Protein AF-A0A7W1B9N6-F1 (afdb_monomer_lite)

Sequence (168 aa):
MKFTLSATKQEANDTFSFIFAPEQPLQWKAGQLLRYVLNHPNPDDRGVERFFSIASAPHEKHVMLTTRFAPKSSSFKKALKNLRPGDAIEAHDLEGDFVVDDSETTFVFIAGGIGITPFRAIFARPGLQQETAKRAASLRKWWQRFSVSKRTGCIKRAAPRVQNRLCR

Radius of gyration: 23.9 Å; chains: 1; bounding box: 61×55×71 Å

Foldseek 3Di:
DKWFFADKDDPDPFKIKTKTQDPDQDDAAQLWKKKWFDDDPPFDPVPRIDIFHQLAASVVNIGIGMDGDDPPRGPNVVRVVPDDGGDMIDIGDTGDDRHDDPDPDDDDDDDDDSRCRSVNRVCPDPPNVVVVVVVVVVVVVVVVVQPPPPPDPDDDDDDDDPDDDDDD

pLDDT: mean 82.1, std 20.53, range [33.03, 98.19]

Secondary structure (DSSP, 8-state):
-EEEEEEEEEEETTEEEEEEEESS-----TT-EEEEE---SS--TT-SEEEEE--S-GGG-SEEEEEE--SS--HHHHHHHT--TT-EEEEEEEE-S----S-SPPP-----GGGGHHHHHHHTSTTHHHHHHHHHHHHHHHHHHT---TTS----------------

Structure (mmCIF, N/CA/C/O backbone):
data_AF-A0A7W1B9N6-F1
#
_entry.id   AF-A0A7W1B9N6-F1
#
loop_
_atom_site.group_PDB
_atom_site.id
_atom_site.type_symbol
_atom_site.label_atom_id
_atom_site.label_alt_id
_atom_site.label_comp_id
_atom_site.label_asym_id
_atom_site.label_entity_id
_atom_site.label_seq_id
_atom_site.pdbx_PDB_ins_code
_atom_site.Cartn_x
_atom_site.Cartn_y
_atom_site.Cartn_z
_atom_site.occupancy
_atom_site.B_iso_or_equiv
_atom_site.auth_seq_id
_atom_site.auth_comp_id
_atom_site.auth_asym_id
_atom_site.auth_atom_id
_atom_site.pdbx_PDB_model_num
ATOM 1 N N . MET A 1 1 ? 5.732 -13.373 2.920 1.00 91.62 1 MET A N 1
ATOM 2 C CA . MET A 1 1 ? 4.471 -14.094 2.598 1.00 91.62 1 MET A CA 1
ATOM 3 C C . MET A 1 1 ? 3.933 -13.597 1.263 1.00 91.62 1 MET A C 1
ATOM 5 O O . MET A 1 1 ? 4.238 -12.472 0.888 1.00 91.62 1 MET A O 1
ATOM 9 N N . LYS A 1 2 ? 3.176 -14.421 0.535 1.00 95.69 2 LYS A N 1
ATOM 10 C CA . LYS A 1 2 ? 2.747 -14.115 -0.834 1.00 95.69 2 LYS A CA 1
ATOM 11 C C . LYS A 1 2 ? 1.341 -13.508 -0.879 1.00 95.69 2 LYS A C 1
ATOM 13 O O . LYS A 1 2 ? 0.445 -13.906 -0.132 1.00 95.69 2 LYS A O 1
ATOM 18 N N . PHE A 1 3 ? 1.180 -12.532 -1.761 1.00 96.88 3 PHE A N 1
ATOM 19 C CA . PHE A 1 3 ? -0.028 -11.749 -1.981 1.00 96.88 3 PHE A CA 1
ATOM 20 C C . PHE A 1 3 ? -0.356 -11.743 -3.465 1.00 96.88 3 PHE A C 1
ATOM 22 O O . PHE A 1 3 ? 0.488 -11.370 -4.273 1.00 96.88 3 PHE A O 1
ATOM 29 N N . THR A 1 4 ? -1.580 -12.110 -3.823 1.00 97.94 4 THR A N 1
ATOM 30 C CA . THR A 1 4 ? -2.038 -12.102 -5.217 1.00 97.94 4 THR A CA 1
ATOM 31 C C . THR A 1 4 ? -2.871 -10.856 -5.474 1.00 97.94 4 THR A C 1
ATOM 33 O O . THR A 1 4 ? -3.769 -10.544 -4.692 1.00 97.94 4 THR A O 1
ATOM 36 N N . LEU A 1 5 ? -2.584 -10.124 -6.549 1.00 98.19 5 LEU A N 1
ATOM 37 C CA . LEU A 1 5 ? -3.379 -8.972 -6.955 1.00 98.19 5 LEU A CA 1
ATOM 38 C C . LEU A 1 5 ? -4.755 -9.456 -7.421 1.00 98.19 5 LEU A C 1
ATOM 40 O O . LEU A 1 5 ? -4.864 -10.183 -8.402 1.00 98.19 5 LEU A O 1
ATOM 44 N N . SER A 1 6 ? -5.811 -9.032 -6.739 1.00 97.31 6 SER A N 1
ATOM 45 C CA . SER A 1 6 ? -7.192 -9.346 -7.114 1.00 97.31 6 SER A CA 1
ATOM 46 C C . SER A 1 6 ? -7.766 -8.295 -8.056 1.00 97.31 6 SER A C 1
ATOM 48 O O . SER A 1 6 ? -8.453 -8.626 -9.018 1.00 97.31 6 SER A O 1
ATOM 50 N N . ALA A 1 7 ? -7.506 -7.016 -7.779 1.00 97.44 7 ALA A N 1
ATOM 51 C CA . ALA A 1 7 ? -8.034 -5.909 -8.566 1.00 97.44 7 ALA A CA 1
ATOM 52 C C . ALA A 1 7 ? -7.200 -4.636 -8.387 1.00 97.44 7 ALA A C 1
ATOM 54 O O . ALA A 1 7 ? -6.614 -4.403 -7.330 1.00 97.44 7 ALA A O 1
ATOM 55 N N . THR A 1 8 ? -7.233 -3.774 -9.401 1.00 97.56 8 THR A N 1
ATOM 56 C CA . THR A 1 8 ? -6.712 -2.406 -9.330 1.00 97.56 8 THR A CA 1
ATOM 57 C C . THR A 1 8 ? -7.871 -1.437 -9.512 1.00 97.56 8 THR A C 1
ATOM 59 O O . THR A 1 8 ? -8.642 -1.556 -10.462 1.00 97.56 8 THR A O 1
ATOM 62 N N . LYS A 1 9 ? -7.994 -0.468 -8.607 1.00 96.94 9 LYS A N 1
ATOM 63 C CA . LYS A 1 9 ? -9.026 0.568 -8.622 1.00 96.94 9 LYS A CA 1
ATOM 64 C C . LYS A 1 9 ? -8.383 1.941 -8.779 1.00 96.94 9 LYS A C 1
ATOM 66 O O . LYS A 1 9 ? -7.422 2.264 -8.085 1.00 96.94 9 LYS A O 1
ATOM 71 N N . GLN A 1 10 ? -8.919 2.763 -9.673 1.00 96.50 10 GLN A N 1
ATOM 72 C CA . GLN A 1 10 ? -8.533 4.167 -9.773 1.00 96.50 10 GLN A CA 1
ATOM 73 C C . GLN A 1 10 ? -9.348 4.985 -8.766 1.00 96.50 10 GLN A C 1
ATOM 75 O O . GLN A 1 10 ? -10.575 4.972 -8.809 1.00 96.50 10 GLN A O 1
ATOM 80 N N . GLU A 1 11 ? -8.670 5.680 -7.853 1.00 95.19 11 GLU A N 1
ATOM 81 C CA . GLU A 1 11 ? -9.315 6.540 -6.847 1.00 95.19 11 GLU A CA 1
ATOM 82 C C . GLU A 1 11 ? -9.327 8.012 -7.289 1.00 95.19 11 GLU A C 1
ATOM 84 O O . GLU A 1 11 ? -10.239 8.761 -6.953 1.00 95.19 11 GLU A O 1
ATOM 89 N N . ALA A 1 12 ? -8.312 8.435 -8.050 1.00 94.00 12 ALA A N 1
ATOM 90 C CA . ALA A 1 12 ? -8.215 9.758 -8.671 1.00 94.00 12 ALA A CA 1
ATOM 91 C C . ALA A 1 12 ? -7.283 9.704 -9.898 1.00 94.00 12 ALA A C 1
ATOM 93 O O . ALA A 1 12 ? -6.692 8.660 -10.170 1.00 94.00 12 ALA A O 1
ATOM 94 N N . ASN A 1 13 ? -7.098 10.828 -10.607 1.00 91.31 13 ASN A N 1
ATOM 95 C CA . ASN A 1 13 ? -6.289 10.913 -11.838 1.00 91.31 13 ASN A CA 1
ATOM 96 C C . ASN A 1 13 ? -4.947 10.161 -11.745 1.00 91.31 13 ASN A C 1
ATOM 98 O O . ASN A 1 13 ? -4.682 9.280 -12.557 1.00 91.31 13 ASN A O 1
ATOM 102 N N . ASP A 1 14 ? -4.160 10.443 -10.702 1.00 93.62 14 ASP A N 1
ATOM 103 C CA . ASP A 1 14 ? -2.832 9.851 -10.491 1.00 93.62 14 ASP A CA 1
ATOM 104 C C . ASP A 1 14 ? -2.777 8.877 -9.305 1.00 93.62 14 ASP A C 1
ATOM 106 O O . ASP A 1 14 ? -1.688 8.517 -8.856 1.00 93.62 14 ASP A O 1
ATOM 110 N N . THR A 1 15 ? -3.919 8.478 -8.742 1.00 96.19 15 THR A N 1
ATOM 111 C CA . THR A 1 15 ? -3.970 7.689 -7.501 1.00 96.19 15 THR A CA 1
ATOM 112 C C . THR A 1 15 ? -4.709 6.386 -7.732 1.00 96.19 15 THR A C 1
ATOM 114 O O . THR A 1 15 ? -5.871 6.385 -8.136 1.00 96.19 15 THR A O 1
ATOM 117 N N . PHE A 1 16 ? -4.043 5.278 -7.417 1.00 97.38 16 PHE A N 1
ATOM 118 C CA . PHE A 1 16 ? -4.572 3.934 -7.616 1.00 97.38 16 PHE A CA 1
ATOM 119 C C . PHE A 1 16 ? -4.450 3.121 -6.333 1.00 97.38 16 PHE A C 1
ATOM 121 O O . PHE A 1 16 ? -3.486 3.271 -5.576 1.00 97.38 16 PHE A O 1
ATOM 128 N N . SER A 1 17 ? -5.426 2.248 -6.132 1.00 97.81 17 SER A N 1
ATOM 129 C CA . SER A 1 17 ? -5.478 1.243 -5.083 1.00 97.81 17 SER A CA 1
ATOM 130 C C . SER A 1 17 ? -5.311 -0.141 -5.694 1.00 97.81 17 SER A C 1
ATOM 132 O O . SER A 1 17 ? -6.038 -0.515 -6.609 1.00 97.81 17 SER A O 1
ATOM 134 N N . PHE A 1 18 ? -4.363 -0.901 -5.169 1.00 98.12 18 PHE A N 1
ATOM 135 C CA . PHE 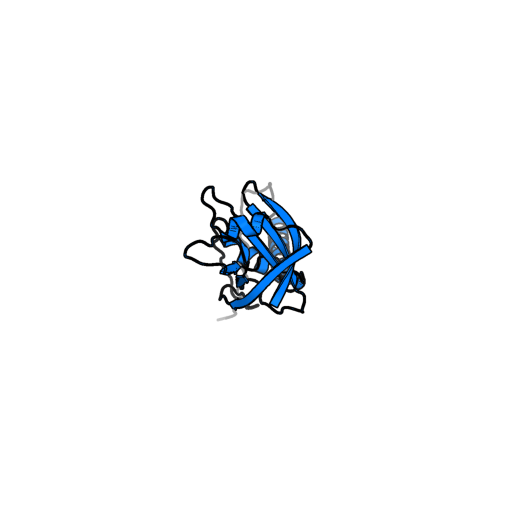A 1 18 ? -4.083 -2.283 -5.530 1.00 98.12 18 PHE A CA 1
ATOM 136 C C . PHE A 1 18 ? -4.604 -3.169 -4.403 1.00 98.12 18 PHE A C 1
ATOM 138 O O . PHE A 1 18 ? -4.204 -3.007 -3.247 1.00 98.12 18 PHE A O 1
ATOM 145 N N . ILE A 1 19 ? -5.543 -4.052 -4.727 1.00 98.06 19 ILE A N 1
ATOM 146 C CA . ILE A 1 19 ? -6.220 -4.928 -3.773 1.00 98.06 19 ILE A CA 1
ATOM 147 C C . ILE A 1 19 ? -5.572 -6.299 -3.858 1.00 98.06 19 ILE A C 1
ATOM 149 O O . ILE A 1 19 ? -5.713 -6.989 -4.865 1.00 98.06 19 ILE A O 1
ATOM 153 N N . PHE A 1 20 ? -4.895 -6.694 -2.791 1.00 97.94 20 PHE A N 1
ATOM 154 C CA . PHE A 1 20 ? -4.204 -7.964 -2.686 1.00 97.94 20 PHE A CA 1
ATOM 155 C C . PHE A 1 20 ? -4.941 -8.936 -1.766 1.00 97.94 20 PHE A C 1
ATOM 157 O O . PHE A 1 20 ? -5.317 -8.592 -0.641 1.00 97.94 20 PHE A O 1
ATOM 164 N N . ALA A 1 21 ? -5.089 -10.174 -2.224 1.00 96.81 21 ALA A N 1
ATOM 165 C CA . ALA A 1 21 ? -5.490 -11.303 -1.402 1.00 96.81 21 ALA A CA 1
ATOM 166 C C . ALA A 1 21 ? -4.232 -11.985 -0.831 1.00 96.81 21 ALA A C 1
ATOM 168 O O . ALA A 1 21 ? -3.401 -12.462 -1.612 1.00 96.81 21 ALA A O 1
ATOM 169 N N . PRO A 1 22 ? -4.050 -12.029 0.501 1.00 95.12 22 PRO A N 1
ATOM 170 C CA . PRO A 1 22 ? -2.965 -12.801 1.088 1.00 95.12 22 PRO A CA 1
ATOM 171 C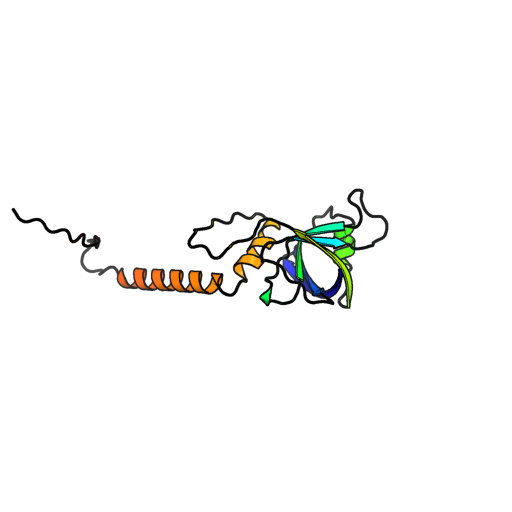 C . PRO A 1 22 ? -3.239 -14.303 0.920 1.00 95.12 22 PRO A C 1
ATOM 173 O O . PRO A 1 22 ? -4.371 -14.749 1.098 1.00 95.12 22 PRO A O 1
ATOM 176 N N . GLU A 1 23 ? -2.213 -15.099 0.611 1.00 93.50 23 GLU A N 1
ATOM 177 C CA . GLU A 1 23 ? -2.365 -16.565 0.510 1.00 93.50 23 GLU A CA 1
ATOM 178 C C . GLU A 1 23 ? -2.641 -17.230 1.869 1.00 93.50 23 GLU A C 1
ATOM 180 O O . GLU A 1 23 ? -3.204 -18.321 1.934 1.00 93.50 23 GLU A O 1
ATOM 185 N N . GLN A 1 24 ? -2.257 -16.568 2.962 1.00 91.31 24 GLN A N 1
ATOM 186 C CA . GLN A 1 24 ? -2.477 -17.016 4.335 1.00 91.31 24 GLN A CA 1
ATOM 187 C C . GLN A 1 24 ? -3.154 -15.908 5.149 1.00 91.31 24 GLN A C 1
ATOM 189 O O . GLN A 1 24 ? -2.936 -14.731 4.859 1.00 91.31 24 GLN A O 1
ATOM 194 N N . PRO A 1 25 ? -3.946 -16.232 6.186 1.00 89.25 25 PRO A N 1
ATOM 195 C CA . PRO A 1 25 ? -4.559 -15.217 7.035 1.00 89.25 25 PRO A CA 1
ATOM 196 C C . PRO A 1 25 ? -3.518 -14.257 7.634 1.00 89.25 25 PRO A C 1
ATOM 198 O O . PRO A 1 25 ? -2.651 -14.671 8.400 1.00 89.25 25 PRO A O 1
ATOM 201 N N . LEU A 1 26 ? -3.628 -12.967 7.306 1.00 92.38 26 LEU A N 1
ATOM 202 C CA . LEU A 1 26 ? -2.829 -11.898 7.905 1.00 92.38 26 LEU A CA 1
ATOM 203 C C . LEU A 1 26 ? -3.623 -11.243 9.035 1.00 92.38 26 LEU A C 1
ATOM 205 O O . LEU A 1 26 ? -4.769 -10.845 8.832 1.00 92.38 26 LEU A O 1
ATOM 209 N N . GLN A 1 27 ? -3.001 -11.079 10.199 1.00 92.75 27 GLN A N 1
ATOM 210 C CA . GLN A 1 27 ? -3.541 -10.281 11.300 1.00 92.75 27 GLN A CA 1
ATOM 211 C C . GLN A 1 27 ? -2.755 -8.977 11.391 1.00 92.75 27 GLN A C 1
ATOM 213 O O . GLN A 1 27 ? -1.549 -9.006 11.607 1.00 92.75 27 GLN A O 1
ATOM 218 N N . TRP A 1 28 ? -3.428 -7.840 11.232 1.00 94.38 28 TRP A N 1
ATOM 219 C CA . TRP A 1 28 ? -2.831 -6.513 11.383 1.00 94.38 28 TRP A CA 1
ATOM 220 C C . TRP A 1 28 ? -3.766 -5.604 12.172 1.00 94.38 28 TRP A C 1
ATOM 222 O O . TRP A 1 28 ? -4.950 -5.898 12.345 1.00 94.38 28 TRP A O 1
ATOM 232 N N . LYS A 1 29 ? -3.246 -4.476 12.643 1.00 93.62 29 LYS A N 1
ATOM 233 C CA . LYS A 1 29 ? -4.042 -3.383 13.194 1.00 93.62 29 LYS A CA 1
ATOM 234 C C . LYS A 1 29 ? -4.213 -2.291 12.140 1.00 93.62 29 LYS A C 1
ATOM 236 O O . LYS A 1 29 ? -3.304 -1.980 11.373 1.00 93.62 29 LYS A O 1
ATOM 241 N N . ALA A 1 30 ? -5.398 -1.690 12.100 1.00 94.06 30 ALA A N 1
ATOM 242 C CA . ALA A 1 30 ? -5.690 -0.606 11.170 1.00 94.06 30 ALA A CA 1
ATOM 243 C C . ALA A 1 30 ? -4.736 0.584 11.381 1.00 94.06 30 ALA A C 1
ATOM 245 O O . ALA A 1 30 ? -4.653 1.100 12.494 1.00 94.06 30 ALA A O 1
ATOM 246 N N . GLY A 1 31 ? -4.069 1.010 10.305 1.00 93.38 31 GLY A N 1
ATOM 247 C CA . GLY A 1 31 ? -3.084 2.096 10.311 1.00 93.38 31 GLY A CA 1
ATOM 248 C C . GLY A 1 31 ? -1.619 1.642 10.300 1.00 93.38 31 GLY A C 1
ATOM 249 O O . GLY A 1 31 ? -0.734 2.469 10.088 1.00 93.38 31 GLY A O 1
ATOM 250 N N . GLN A 1 32 ? -1.360 0.337 10.430 1.00 96.00 32 GLN A N 1
ATOM 251 C CA . GLN A 1 32 ? -0.029 -0.241 10.233 1.00 96.00 32 GLN A CA 1
ATOM 252 C C . GLN A 1 32 ? 0.443 -0.177 8.772 1.00 96.00 32 GLN A C 1
ATOM 254 O O . GLN A 1 32 ? -0.328 0.041 7.830 1.00 96.00 32 GLN A O 1
ATOM 259 N N . LEU A 1 33 ? 1.742 -0.387 8.599 1.00 96.12 33 LEU A N 1
ATOM 260 C CA . LEU A 1 33 ? 2.449 -0.458 7.331 1.00 96.12 33 LEU A CA 1
ATOM 261 C C . LEU A 1 33 ? 3.086 -1.839 7.155 1.00 96.12 33 LEU A C 1
ATOM 263 O O . LEU A 1 33 ? 3.306 -2.571 8.113 1.00 96.12 33 LEU A O 1
ATOM 267 N N . LEU A 1 34 ? 3.298 -2.208 5.898 1.00 96.38 34 LEU A N 1
ATOM 268 C CA . LEU A 1 34 ? 3.798 -3.513 5.483 1.00 96.38 34 LEU A CA 1
ATOM 269 C C . LEU A 1 34 ? 4.946 -3.303 4.494 1.00 96.38 34 LEU A C 1
ATOM 271 O O . LEU A 1 34 ? 4.873 -2.404 3.643 1.00 96.38 34 LEU A O 1
ATOM 275 N N . ARG A 1 35 ? 6.004 -4.111 4.598 1.00 96.94 35 ARG A N 1
ATOM 276 C CA . ARG A 1 35 ? 7.113 -4.132 3.639 1.00 96.94 35 ARG A CA 1
ATOM 277 C C . ARG A 1 35 ? 6.720 -4.985 2.442 1.00 96.94 35 ARG A C 1
ATOM 279 O O . ARG A 1 35 ? 6.561 -6.189 2.577 1.00 96.94 35 ARG A O 1
ATOM 286 N N . TYR A 1 36 ? 6.566 -4.372 1.273 1.00 97.31 36 TYR A N 1
ATOM 287 C CA . TYR A 1 36 ? 6.257 -5.061 0.019 1.00 97.31 36 TYR A CA 1
ATOM 288 C C . TYR A 1 36 ? 7.525 -5.272 -0.797 1.00 97.31 36 TYR A C 1
ATOM 290 O O . TYR A 1 36 ? 8.326 -4.347 -0.938 1.00 97.31 36 TYR A O 1
ATOM 298 N N . VAL A 1 37 ? 7.660 -6.446 -1.398 1.00 97.44 37 VAL A N 1
ATOM 299 C CA . VAL A 1 37 ? 8.777 -6.852 -2.248 1.00 97.44 37 VAL A CA 1
ATOM 300 C C . VAL A 1 37 ? 8.246 -7.215 -3.627 1.00 97.44 37 VAL A C 1
ATOM 302 O O . VAL A 1 37 ? 7.383 -8.081 -3.785 1.00 97.44 37 VAL A O 1
ATOM 305 N N . LEU A 1 38 ? 8.765 -6.520 -4.637 1.00 97.12 38 LEU A N 1
ATOM 306 C CA . LEU A 1 38 ? 8.402 -6.718 -6.034 1.00 97.12 38 LEU A CA 1
ATOM 307 C C . LEU A 1 38 ? 9.669 -6.773 -6.880 1.00 97.12 38 LEU A C 1
ATOM 309 O O . LEU A 1 38 ? 10.262 -5.739 -7.195 1.00 97.12 38 L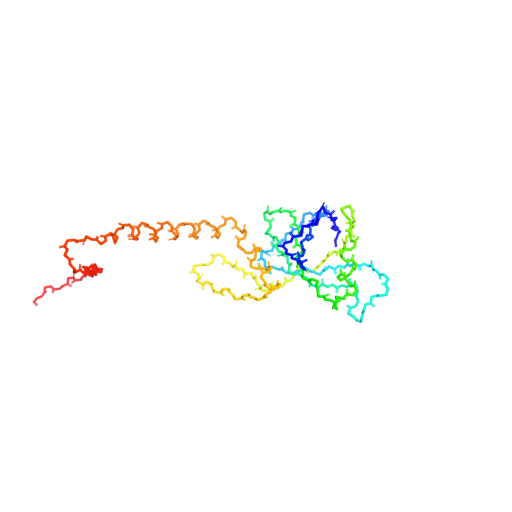EU A O 1
ATOM 313 N N . ASN A 1 39 ? 10.065 -7.982 -7.271 1.00 95.38 39 ASN A N 1
ATOM 314 C CA . ASN A 1 39 ? 11.210 -8.194 -8.149 1.00 95.38 39 ASN A CA 1
ATOM 315 C C . ASN A 1 39 ? 10.907 -7.653 -9.552 1.00 95.38 39 ASN A C 1
ATOM 317 O O . ASN A 1 39 ? 9.916 -8.025 -10.176 1.00 95.38 39 ASN A O 1
ATOM 321 N N . HIS A 1 40 ? 11.756 -6.753 -10.041 1.00 94.31 40 HIS A N 1
ATOM 322 C CA . HIS A 1 40 ? 11.616 -6.117 -11.349 1.00 94.31 40 HIS A CA 1
ATOM 323 C C . HIS A 1 40 ? 12.997 -5.749 -11.915 1.00 94.31 40 HIS A C 1
ATOM 325 O O . HIS A 1 40 ? 13.941 -5.568 -11.141 1.00 94.31 40 HIS A O 1
ATOM 331 N N . PRO A 1 41 ? 13.149 -5.645 -13.248 1.00 94.12 41 PRO A N 1
ATOM 332 C CA . PRO A 1 41 ? 14.433 -5.314 -13.858 1.00 94.12 41 PRO A CA 1
ATOM 333 C C . PRO A 1 41 ? 14.848 -3.872 -13.545 1.00 94.12 41 PRO A C 1
ATOM 335 O O . PRO A 1 41 ? 14.012 -2.967 -13.546 1.00 94.12 41 PRO A O 1
ATOM 338 N N . ASN A 1 42 ? 16.154 -3.664 -13.360 1.00 93.31 42 ASN A N 1
ATOM 339 C CA . ASN A 1 42 ? 16.783 -2.357 -13.134 1.00 93.31 42 ASN A CA 1
ATOM 340 C C . ASN A 1 42 ? 16.156 -1.568 -11.962 1.00 93.31 42 ASN A C 1
ATOM 342 O O . ASN A 1 42 ? 15.616 -0.475 -12.183 1.00 93.31 42 ASN A O 1
ATOM 346 N N . PRO A 1 43 ? 16.187 -2.108 -10.726 1.00 94.50 43 PRO A N 1
ATOM 347 C CA . PRO A 1 43 ? 15.705 -1.377 -9.561 1.00 94.50 43 PRO A CA 1
ATOM 348 C C . PRO A 1 43 ? 16.531 -0.103 -9.348 1.00 94.50 43 PRO A C 1
ATOM 350 O O . PRO A 1 43 ? 17.733 -0.073 -9.601 1.00 94.50 43 PRO A O 1
ATOM 353 N N . ASP A 1 44 ? 15.872 0.957 -8.881 1.00 94.06 44 ASP A N 1
ATOM 354 C CA . ASP A 1 44 ? 16.564 2.167 -8.421 1.00 94.06 44 ASP A CA 1
ATOM 355 C C . ASP A 1 44 ? 17.375 1.899 -7.140 1.00 94.06 44 ASP A C 1
ATOM 357 O O . ASP A 1 44 ? 17.250 0.837 -6.533 1.00 94.06 44 ASP A O 1
ATOM 361 N N . ASP A 1 45 ? 18.165 2.879 -6.692 1.00 93.62 45 ASP A N 1
ATOM 362 C CA . ASP A 1 45 ? 19.067 2.756 -5.531 1.00 93.62 45 ASP A CA 1
ATOM 363 C C . ASP A 1 45 ? 18.376 2.313 -4.231 1.00 93.62 45 ASP A C 1
ATOM 365 O O . ASP A 1 45 ? 19.024 1.854 -3.295 1.00 93.62 45 ASP A O 1
ATOM 369 N N . ARG A 1 46 ? 17.046 2.439 -4.142 1.00 91.25 46 ARG A N 1
ATOM 370 C CA . ARG A 1 46 ? 16.276 1.996 -2.974 1.00 91.25 46 ARG A CA 1
ATOM 371 C C . ARG A 1 46 ? 15.889 0.512 -3.058 1.00 91.25 46 ARG A C 1
ATOM 373 O O . ARG A 1 46 ? 15.247 0.006 -2.143 1.00 91.25 46 ARG A O 1
ATOM 380 N N . GLY A 1 47 ? 16.206 -0.179 -4.152 1.00 94.56 47 GLY A N 1
ATOM 381 C CA . GLY A 1 47 ? 15.986 -1.611 -4.346 1.00 94.56 47 GLY A CA 1
ATOM 382 C C . GLY A 1 47 ? 14.548 -1.992 -4.705 1.00 94.56 47 GLY A C 1
ATOM 383 O O . GLY A 1 47 ? 13.738 -1.152 -5.112 1.00 94.56 47 GLY A O 1
ATOM 384 N N . VAL A 1 48 ? 14.220 -3.270 -4.511 1.00 96.56 48 VAL A N 1
ATOM 385 C CA . VAL A 1 48 ? 12.929 -3.898 -4.864 1.00 96.56 48 VAL A CA 1
ATOM 386 C C . VAL A 1 48 ? 11.875 -3.856 -3.753 1.00 96.56 48 VAL A C 1
ATOM 388 O O . VAL A 1 48 ? 10.754 -4.319 -3.958 1.00 96.56 48 VAL A O 1
ATOM 391 N N . GLU A 1 49 ? 12.205 -3.287 -2.591 1.00 95.88 49 GLU A N 1
ATOM 392 C CA . GLU A 1 49 ? 11.353 -3.336 -1.396 1.00 95.88 49 GLU A CA 1
ATOM 393 C C . GLU A 1 49 ? 10.865 -1.960 -0.951 1.00 95.88 49 GLU A C 1
ATOM 395 O O . GLU A 1 49 ? 11.642 -1.006 -0.875 1.00 95.88 49 GLU A O 1
ATOM 400 N N . ARG A 1 50 ? 9.587 -1.817 -0.603 1.00 95.50 50 ARG A N 1
ATOM 401 C CA . ARG A 1 50 ? 9.040 -0.545 -0.112 1.00 95.50 50 ARG A CA 1
ATOM 402 C C . ARG A 1 50 ? 8.007 -0.766 0.982 1.00 95.50 50 ARG A C 1
ATOM 404 O O . ARG A 1 50 ? 7.118 -1.600 0.848 1.00 95.50 50 ARG A O 1
ATOM 411 N N . PHE A 1 51 ? 8.074 0.071 2.011 1.00 95.81 51 PHE A N 1
ATOM 412 C CA . PHE A 1 51 ? 7.013 0.182 3.003 1.00 95.81 51 PHE A CA 1
ATOM 413 C C . PHE A 1 51 ? 5.848 1.005 2.460 1.00 95.81 51 PHE A C 1
ATOM 415 O O . PHE A 1 51 ? 6.038 2.122 1.965 1.00 95.81 51 PHE A O 1
ATOM 422 N N . PHE A 1 52 ? 4.640 0.466 2.597 1.00 96.56 52 PHE A N 1
ATOM 423 C CA . PHE A 1 52 ? 3.399 1.207 2.401 1.00 96.56 52 PHE A CA 1
ATOM 424 C C . PHE A 1 52 ? 2.434 0.922 3.547 1.00 96.56 52 PHE A C 1
ATOM 426 O O . PHE A 1 52 ? 2.362 -0.195 4.055 1.00 96.56 52 PHE A O 1
ATOM 433 N N . SER A 1 53 ? 1.664 1.936 3.925 1.00 96.56 53 SER A N 1
ATOM 434 C CA . SER A 1 53 ? 0.506 1.790 4.804 1.00 96.56 53 SER A CA 1
ATOM 435 C C . SER A 1 53 ? -0.515 0.835 4.193 1.00 96.56 53 SER A C 1
ATOM 437 O O . SER A 1 53 ? -0.803 0.881 2.992 1.00 96.56 53 SER A O 1
ATOM 439 N N . ILE A 1 54 ? -1.095 -0.011 5.039 1.00 96.94 54 ILE A N 1
ATOM 440 C CA . ILE A 1 54 ? -2.251 -0.815 4.667 1.00 96.94 54 ILE A CA 1
ATOM 441 C C . ILE A 1 54 ? -3.460 0.109 4.740 1.00 96.94 54 ILE A C 1
ATOM 443 O O . ILE A 1 54 ? -3.838 0.583 5.809 1.00 96.94 54 ILE A O 1
ATOM 447 N N . ALA A 1 55 ? -4.053 0.401 3.587 1.00 96.94 55 ALA A N 1
ATOM 448 C CA . ALA A 1 55 ? -5.198 1.294 3.497 1.00 96.94 55 ALA A CA 1
ATOM 449 C C . ALA A 1 55 ? -6.518 0.592 3.855 1.00 96.94 55 ALA A C 1
ATOM 451 O O . ALA A 1 55 ? -7.513 1.282 4.081 1.00 96.94 55 ALA A O 1
ATOM 452 N N . SER A 1 56 ? -6.537 -0.745 3.915 1.00 96.31 56 SER A N 1
ATOM 453 C CA . SER A 1 56 ? -7.683 -1.563 4.324 1.00 96.31 56 SER A CA 1
ATOM 454 C C . SER A 1 56 ? -7.713 -1.874 5.821 1.00 96.31 56 SER A C 1
ATOM 456 O O . SER A 1 56 ? -6.687 -1.957 6.501 1.00 96.31 56 SER A O 1
ATOM 458 N N . ALA A 1 57 ? -8.920 -2.057 6.349 1.00 94.38 57 ALA A N 1
ATOM 459 C CA . ALA A 1 57 ? -9.126 -2.487 7.725 1.00 94.38 57 ALA A CA 1
ATOM 460 C C . ALA A 1 57 ? -9.058 -4.023 7.849 1.00 94.38 57 ALA A C 1
ATOM 462 O O . ALA A 1 57 ? -9.463 -4.724 6.923 1.00 94.38 57 ALA A O 1
ATOM 463 N N . PRO A 1 58 ? -8.661 -4.568 9.016 1.00 93.12 58 PRO A N 1
ATOM 464 C CA . PRO A 1 58 ? -8.512 -6.018 9.219 1.00 93.12 58 PRO A CA 1
ATOM 465 C C . PRO A 1 58 ? -9.761 -6.848 8.881 1.00 93.12 58 PRO A C 1
ATOM 467 O O . PRO A 1 58 ? -9.669 -7.943 8.330 1.00 93.12 58 PRO A O 1
ATOM 470 N N . HIS A 1 59 ? -10.955 -6.307 9.145 1.00 91.50 59 HIS A N 1
ATOM 471 C CA . HIS A 1 59 ? -12.226 -6.975 8.849 1.00 91.50 59 HIS A CA 1
ATOM 472 C C . HIS A 1 59 ? -12.545 -7.079 7.344 1.00 91.50 59 HIS A C 1
ATOM 474 O O . HIS A 1 59 ? -13.375 -7.904 6.967 1.00 91.50 59 HIS A O 1
ATOM 480 N N . GLU A 1 60 ? -11.892 -6.283 6.486 1.00 92.25 60 GLU A N 1
ATOM 481 C CA . GLU A 1 60 ? -12.066 -6.334 5.028 1.00 92.25 60 GLU A CA 1
ATOM 482 C C . GLU A 1 60 ? -11.363 -7.566 4.408 1.00 92.25 60 GLU A C 1
ATOM 484 O O . GLU A 1 60 ? -11.624 -7.900 3.252 1.00 92.25 60 GLU A O 1
ATOM 489 N N . LYS A 1 61 ? -10.500 -8.264 5.171 1.00 92.06 61 LYS A N 1
ATOM 490 C CA . LYS A 1 61 ? -9.795 -9.518 4.808 1.00 92.06 61 LYS A CA 1
ATOM 491 C C . LYS A 1 61 ? -8.921 -9.466 3.545 1.00 92.06 61 LYS A C 1
ATOM 493 O O . LYS A 1 61 ? -8.446 -10.500 3.084 1.00 92.06 61 LYS A O 1
ATOM 498 N N . HIS A 1 62 ? -8.668 -8.280 3.006 1.00 95.19 62 HIS A N 1
ATOM 499 C CA . HIS A 1 62 ? -7.733 -8.044 1.912 1.00 95.19 62 HIS A CA 1
ATOM 500 C C . HIS A 1 62 ? -6.775 -6.920 2.294 1.00 95.19 62 HIS A C 1
ATOM 502 O O . HIS A 1 62 ? -7.112 -6.057 3.107 1.00 95.19 62 HIS A O 1
ATOM 508 N N . VAL A 1 63 ? -5.590 -6.908 1.692 1.00 96.88 63 VAL A N 1
ATOM 509 C CA . VAL A 1 63 ? -4.606 -5.840 1.873 1.00 96.88 63 VAL A CA 1
ATOM 510 C C . VAL A 1 63 ? -4.729 -4.864 0.718 1.00 96.88 63 VAL A C 1
ATOM 512 O O . VAL A 1 63 ? -4.570 -5.233 -0.440 1.00 96.88 63 VAL A O 1
ATOM 515 N N . MET A 1 64 ? -5.033 -3.609 1.030 1.00 97.50 64 MET A N 1
ATOM 516 C CA . MET A 1 64 ? -5.144 -2.555 0.033 1.00 97.50 64 MET A CA 1
ATOM 517 C C . MET A 1 64 ? -3.940 -1.621 0.116 1.00 97.50 64 MET A C 1
ATOM 519 O O . MET A 1 64 ? -3.733 -0.958 1.132 1.00 97.50 64 MET A O 1
ATOM 523 N N . LEU A 1 65 ? -3.176 -1.534 -0.969 1.00 97.56 65 LEU A N 1
ATOM 524 C CA . LEU A 1 65 ? -2.071 -0.593 -1.129 1.00 97.56 65 LEU A CA 1
ATOM 525 C C . LEU A 1 65 ? -2.540 0.550 -2.024 1.00 97.56 65 LEU A C 1
ATOM 527 O O . LEU A 1 65 ? -2.820 0.343 -3.202 1.00 97.56 65 LEU A O 1
ATOM 531 N N . THR A 1 66 ? -2.588 1.770 -1.495 1.00 97.44 66 THR A N 1
ATOM 532 C CA . THR A 1 66 ? -2.942 2.958 -2.285 1.00 97.44 66 THR A CA 1
ATOM 533 C C . THR A 1 66 ? -1.720 3.839 -2.480 1.00 97.44 66 THR A C 1
ATOM 535 O O . THR A 1 66 ? -1.025 4.175 -1.521 1.00 97.44 66 THR A O 1
ATOM 538 N N . THR A 1 67 ? -1.449 4.255 -3.717 1.00 96.88 67 THR A N 1
ATOM 539 C CA . THR A 1 67 ? -0.328 5.154 -4.002 1.00 96.88 67 THR A CA 1
ATOM 540 C C . THR A 1 67 ? -0.643 6.163 -5.097 1.00 96.88 67 THR A C 1
ATOM 542 O O . THR A 1 67 ? -1.418 5.895 -6.015 1.00 96.88 67 THR A O 1
ATOM 545 N N . ARG A 1 68 ? -0.001 7.332 -5.000 1.00 95.56 68 ARG A N 1
ATOM 546 C CA . ARG A 1 68 ? 0.017 8.346 -6.058 1.00 95.56 68 ARG A CA 1
ATOM 547 C C . ARG A 1 68 ? 1.237 8.160 -6.962 1.00 95.56 68 ARG A C 1
ATOM 549 O O . ARG A 1 68 ? 2.360 7.974 -6.471 1.00 95.56 68 ARG A O 1
ATOM 556 N N . PHE A 1 69 ? 1.024 8.280 -8.264 1.00 94.44 69 PHE A N 1
ATOM 557 C CA . PHE A 1 69 ? 2.041 8.244 -9.306 1.00 94.44 69 PHE A CA 1
ATOM 558 C C . PHE A 1 69 ? 2.426 9.662 -9.712 1.00 94.44 69 PHE A C 1
ATOM 560 O O . PHE A 1 69 ? 1.659 10.375 -10.342 1.00 94.44 69 PHE A O 1
ATOM 567 N N . ALA A 1 70 ? 3.629 10.086 -9.334 1.00 89.62 70 ALA A N 1
ATOM 568 C CA . ALA A 1 70 ? 4.200 11.331 -9.838 1.00 89.62 70 ALA A CA 1
ATOM 569 C C . ALA A 1 70 ? 4.845 11.095 -11.220 1.00 89.62 70 ALA A C 1
ATOM 571 O O . ALA A 1 70 ? 5.238 9.955 -11.502 1.00 89.62 70 ALA A O 1
ATOM 572 N N . PRO A 1 71 ? 5.058 12.142 -12.043 1.00 86.31 71 PRO A N 1
ATOM 573 C CA . PRO A 1 71 ? 5.776 12.016 -13.317 1.00 86.31 71 PRO A CA 1
ATOM 574 C C . PRO A 1 71 ? 7.124 11.292 -13.169 1.00 86.31 71 PRO A C 1
ATOM 576 O O . PRO A 1 71 ? 7.454 10.392 -13.938 1.00 86.31 71 PRO A O 1
ATOM 579 N N . LYS A 1 72 ? 7.863 11.595 -12.093 1.00 89.06 72 LYS A N 1
ATOM 580 C CA . LYS A 1 72 ? 9.079 10.877 -11.688 1.00 89.06 72 LYS A CA 1
ATOM 581 C C . LYS A 1 72 ? 8.757 9.813 -10.631 1.00 89.06 72 LYS A C 1
ATOM 583 O O . LYS A 1 72 ? 9.062 9.973 -9.452 1.00 89.06 72 LYS A O 1
ATOM 588 N N . SER A 1 73 ? 8.090 8.738 -11.048 1.00 90.38 73 SER A N 1
ATOM 589 C CA . SER A 1 73 ? 7.806 7.582 -10.180 1.00 90.38 73 SER A CA 1
ATOM 590 C C . SER A 1 73 ? 9.020 6.655 -10.044 1.00 90.38 73 SER A C 1
ATOM 592 O O . SER A 1 73 ? 9.784 6.491 -10.997 1.00 90.38 73 SER A O 1
ATOM 594 N N . SER A 1 74 ? 9.173 6.029 -8.872 1.00 92.88 74 SER A N 1
ATOM 595 C CA . SER A 1 74 ? 10.221 5.032 -8.614 1.00 92.88 74 SER A CA 1
ATOM 596 C C . SER A 1 74 ? 10.070 3.800 -9.506 1.00 92.88 74 SER A C 1
ATOM 598 O O . SER A 1 74 ? 8.972 3.501 -9.988 1.00 92.88 74 SER A O 1
ATOM 600 N N . SER A 1 75 ? 11.169 3.070 -9.681 1.00 95.38 75 SER A N 1
ATOM 601 C CA . SER A 1 75 ? 11.207 1.785 -10.395 1.00 95.38 75 SER A CA 1
ATOM 602 C C . SER A 1 75 ? 10.152 0.808 -9.847 1.00 95.38 75 SER A C 1
ATOM 604 O O . SER A 1 75 ? 9.300 0.336 -10.600 1.00 95.38 75 SER A O 1
ATOM 606 N N . PHE A 1 76 ? 10.075 0.681 -8.516 1.00 96.50 76 PHE A N 1
ATOM 607 C CA . PHE A 1 76 ? 9.054 -0.101 -7.812 1.00 96.50 76 PHE A CA 1
ATOM 608 C C . PHE A 1 76 ? 7.623 0.292 -8.196 1.00 96.50 76 PHE A C 1
ATOM 610 O O . PHE A 1 76 ? 6.802 -0.566 -8.499 1.00 96.50 76 PHE A O 1
ATOM 617 N N . LYS A 1 77 ? 7.292 1.593 -8.192 1.00 95.19 77 LYS A N 1
ATOM 618 C CA . LYS A 1 77 ? 5.932 2.043 -8.527 1.00 95.19 77 LYS A CA 1
ATOM 619 C C . LYS A 1 77 ? 5.608 1.729 -9.983 1.00 95.19 77 LYS A C 1
ATOM 621 O O . LYS A 1 77 ? 4.509 1.274 -10.273 1.00 95.19 77 LYS A O 1
ATOM 626 N N . LYS A 1 78 ? 6.557 1.936 -10.899 1.00 95.25 78 LYS A N 1
ATOM 627 C CA . LYS A 1 78 ? 6.374 1.583 -12.314 1.00 95.25 78 LYS A CA 1
ATOM 628 C C . LYS A 1 78 ? 6.082 0.089 -12.478 1.00 95.25 78 LYS A C 1
ATOM 630 O O . LYS A 1 78 ? 5.144 -0.250 -13.188 1.00 95.25 78 LYS A O 1
ATOM 635 N N . ALA A 1 79 ? 6.819 -0.771 -11.774 1.00 96.12 79 ALA A N 1
ATOM 636 C CA . ALA A 1 79 ? 6.557 -2.207 -11.752 1.00 96.12 79 ALA A CA 1
ATOM 637 C C . ALA A 1 79 ? 5.171 -2.527 -11.161 1.00 96.12 79 ALA A C 1
ATOM 639 O O . ALA A 1 79 ? 4.400 -3.250 -11.781 1.00 96.12 79 ALA A O 1
ATOM 640 N N . LEU A 1 80 ? 4.809 -1.904 -10.033 1.00 96.62 80 LEU A N 1
ATOM 641 C CA . LEU A 1 80 ? 3.504 -2.069 -9.384 1.00 96.62 80 LEU A CA 1
ATOM 642 C C . LEU A 1 80 ? 2.341 -1.708 -10.323 1.00 96.62 80 LEU A C 1
ATOM 644 O O . LEU A 1 80 ? 1.337 -2.410 -10.364 1.00 96.62 80 LEU A O 1
ATOM 648 N N . LYS A 1 81 ? 2.481 -0.636 -11.114 1.00 95.31 81 LYS A N 1
ATOM 649 C CA . LYS A 1 81 ? 1.460 -0.199 -12.082 1.00 95.31 81 LYS A CA 1
ATOM 650 C C . LYS A 1 81 ? 1.225 -1.208 -13.209 1.00 95.31 81 LYS A C 1
ATOM 652 O O . LYS A 1 81 ? 0.142 -1.217 -13.782 1.00 95.31 81 LYS A O 1
ATOM 657 N N . ASN A 1 82 ? 2.229 -2.019 -13.529 1.00 95.38 82 ASN A N 1
ATOM 658 C CA . ASN A 1 82 ? 2.165 -2.994 -14.614 1.00 95.38 82 ASN A CA 1
ATOM 659 C C . ASN A 1 82 ? 1.597 -4.351 -14.177 1.00 95.38 82 ASN A C 1
ATOM 661 O O . ASN A 1 82 ? 1.380 -5.200 -15.042 1.00 95.38 82 ASN A O 1
ATOM 665 N N . LEU A 1 83 ? 1.355 -4.551 -12.876 1.00 96.75 83 LEU A N 1
ATOM 666 C CA . LEU A 1 83 ? 0.740 -5.772 -12.371 1.00 96.75 83 LEU A CA 1
ATOM 667 C C . LEU A 1 83 ? -0.677 -5.947 -12.918 1.00 96.75 83 LEU A C 1
ATOM 669 O O . LEU A 1 83 ? -1.451 -4.993 -13.048 1.00 96.75 83 LEU A O 1
ATOM 673 N N . ARG A 1 84 ? -1.025 -7.199 -13.185 1.00 96.88 84 ARG A N 1
ATOM 674 C CA . ARG A 1 84 ? -2.345 -7.645 -13.620 1.00 96.88 84 ARG A CA 1
ATOM 675 C C . ARG A 1 84 ? -2.986 -8.499 -12.528 1.00 96.88 84 ARG A C 1
ATOM 677 O O . ARG A 1 84 ? -2.272 -9.123 -11.744 1.00 96.88 84 ARG A O 1
ATOM 684 N N . PRO A 1 85 ? -4.326 -8.546 -12.453 1.00 97.19 85 PRO A N 1
ATOM 685 C CA . PRO A 1 85 ? -5.000 -9.501 -11.586 1.00 97.19 85 PRO A CA 1
ATOM 686 C C . PRO A 1 85 ? -4.462 -10.923 -11.802 1.00 97.19 85 PRO A C 1
ATOM 688 O O . PRO A 1 85 ? -4.359 -11.373 -12.942 1.00 97.19 85 PRO A O 1
ATOM 691 N N . GLY A 1 86 ? -4.105 -11.604 -10.714 1.00 97.06 86 GLY A N 1
ATOM 692 C CA . GLY A 1 86 ? -3.428 -12.903 -10.720 1.00 97.06 86 GLY A CA 1
ATOM 693 C C . GLY A 1 86 ? -1.913 -12.837 -10.502 1.00 97.06 86 GLY A C 1
ATOM 694 O O . GLY A 1 86 ? -1.333 -13.832 -10.070 1.00 97.06 86 GLY A O 1
ATOM 695 N N . ASP A 1 87 ? -1.275 -11.683 -10.718 1.00 97.50 87 ASP A N 1
ATOM 696 C CA . ASP A 1 87 ? 0.146 -11.517 -10.411 1.00 97.50 87 ASP A CA 1
ATOM 697 C C . ASP A 1 87 ? 0.378 -11.526 -8.899 1.00 97.50 87 ASP A C 1
ATOM 699 O O . ASP A 1 87 ? -0.452 -11.056 -8.115 1.00 97.50 87 ASP A O 1
ATOM 703 N N . ALA A 1 88 ? 1.538 -12.031 -8.488 1.00 96.56 88 ALA A N 1
ATOM 704 C CA . ALA A 1 88 ? 1.894 -12.151 -7.087 1.00 96.56 88 ALA A CA 1
ATOM 705 C C . ALA A 1 88 ? 3.048 -11.231 -6.694 1.00 96.56 88 ALA A C 1
ATOM 707 O O . ALA A 1 88 ? 3.993 -11.029 -7.454 1.00 96.56 88 ALA A O 1
ATOM 708 N N . ILE A 1 89 ? 2.981 -10.731 -5.466 1.00 97.31 89 ILE A N 1
ATOM 709 C CA . ILE A 1 89 ? 4.062 -10.017 -4.794 1.00 97.31 89 ILE A CA 1
ATOM 710 C C . ILE A 1 89 ? 4.335 -10.655 -3.439 1.00 97.31 89 ILE A C 1
ATOM 712 O O . ILE A 1 89 ? 3.495 -11.374 -2.889 1.00 97.31 89 ILE A O 1
ATOM 716 N N . GLU A 1 90 ? 5.499 -10.369 -2.880 1.00 97.12 90 GLU A N 1
ATOM 717 C CA . GLU A 1 90 ? 5.811 -10.744 -1.510 1.00 97.12 90 GLU A CA 1
ATOM 718 C C . GLU A 1 90 ? 5.607 -9.548 -0.589 1.00 97.12 90 GLU A C 1
ATOM 720 O O . GLU A 1 90 ? 5.760 -8.394 -0.989 1.00 97.12 90 GLU A O 1
ATOM 725 N N . ALA A 1 91 ? 5.230 -9.812 0.653 1.00 95.62 91 ALA A N 1
ATOM 726 C CA . ALA A 1 91 ? 5.281 -8.807 1.695 1.00 95.62 91 ALA A CA 1
ATOM 727 C C . ALA A 1 91 ? 5.558 -9.443 3.058 1.00 95.62 91 ALA A C 1
ATOM 729 O O . ALA A 1 91 ? 5.281 -10.628 3.271 1.00 95.62 91 ALA A O 1
ATOM 730 N N . HIS A 1 92 ? 6.112 -8.666 3.976 1.00 94.38 92 HIS A N 1
ATOM 731 C CA . HIS A 1 92 ? 6.467 -9.068 5.336 1.00 94.38 92 HIS A CA 1
ATOM 732 C C . HIS A 1 92 ? 6.625 -7.825 6.217 1.00 94.38 92 HIS A C 1
ATOM 734 O O . HIS A 1 92 ? 6.339 -6.720 5.770 1.00 94.38 92 HIS A O 1
ATOM 740 N N . ASP A 1 93 ? 7.007 -8.024 7.477 1.00 91.94 93 ASP A N 1
ATOM 741 C CA . ASP A 1 93 ? 7.223 -6.982 8.490 1.00 91.94 93 ASP A CA 1
ATOM 742 C C . ASP A 1 93 ? 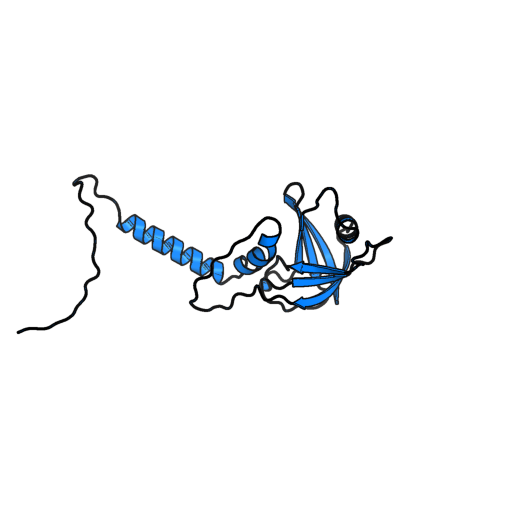6.061 -5.993 8.625 1.00 91.94 93 ASP A C 1
ATOM 744 O O . ASP A 1 93 ? 6.032 -4.910 8.037 1.00 91.94 93 ASP A O 1
ATOM 748 N N . LEU A 1 94 ? 5.072 -6.396 9.424 1.00 94.00 94 LEU A N 1
ATOM 749 C CA . LEU A 1 94 ? 4.039 -5.485 9.896 1.00 94.00 94 LEU A CA 1
ATOM 750 C C . LEU A 1 94 ? 4.635 -4.528 10.927 1.00 94.00 94 LEU A C 1
ATOM 752 O O . LEU A 1 94 ? 5.040 -4.944 12.010 1.00 94.00 94 LEU A O 1
ATOM 756 N N . GLU A 1 95 ? 4.622 -3.243 10.605 1.00 92.81 95 GLU A N 1
ATOM 757 C CA . GLU A 1 95 ? 5.195 -2.178 11.424 1.00 92.81 95 GLU A CA 1
ATOM 758 C C . GLU A 1 95 ? 4.220 -0.991 11.550 1.00 92.81 95 GLU A C 1
ATOM 760 O O . GLU A 1 95 ? 3.133 -0.975 10.965 1.00 92.81 95 GLU A O 1
ATOM 765 N N . GLY A 1 96 ? 4.614 0.039 12.297 1.00 88.88 96 GLY A N 1
ATOM 766 C CA . GLY A 1 96 ? 3.953 1.341 12.314 1.00 88.88 96 GLY A CA 1
ATOM 767 C C . GLY A 1 96 ? 3.103 1.612 13.553 1.00 88.88 96 GLY A C 1
ATOM 768 O O . GLY A 1 96 ? 2.299 0.785 13.981 1.00 88.88 96 GLY A O 1
ATOM 769 N N . ASP A 1 97 ? 3.242 2.839 14.055 1.00 87.06 97 ASP A N 1
ATOM 770 C CA . ASP A 1 97 ? 2.645 3.298 15.317 1.00 87.06 97 ASP A CA 1
ATOM 771 C C . ASP A 1 97 ? 1.347 4.098 15.123 1.00 87.06 97 ASP A C 1
ATOM 773 O O . ASP A 1 97 ? 0.767 4.610 16.078 1.00 87.06 97 ASP A O 1
ATOM 777 N N . PHE A 1 98 ? 0.851 4.206 13.886 1.00 87.56 98 PHE A N 1
ATOM 778 C CA . PHE A 1 98 ? -0.400 4.901 13.554 1.00 87.56 98 PHE A CA 1
ATOM 779 C C . PHE A 1 98 ? -1.630 4.045 13.876 1.00 87.56 98 PHE A C 1
ATOM 781 O O . PHE A 1 98 ? -2.522 3.877 13.052 1.00 87.56 98 PHE A O 1
ATOM 788 N N . VAL A 1 99 ? -1.674 3.484 15.078 1.00 88.75 99 VAL A N 1
ATOM 789 C CA . VAL A 1 99 ? -2.755 2.635 15.570 1.00 88.75 99 VAL A CA 1
ATOM 790 C C . VAL A 1 99 ? -3.537 3.356 16.651 1.00 88.75 99 VAL A C 1
ATOM 792 O O . VAL A 1 99 ? -2.983 4.026 17.515 1.00 88.75 99 VAL A O 1
ATOM 795 N N . VAL A 1 100 ? -4.857 3.225 16.577 1.00 86.31 100 VAL A N 1
ATOM 796 C CA . VAL A 1 100 ? -5.784 3.837 17.528 1.00 86.31 100 VAL A CA 1
ATOM 797 C C . VAL A 1 100 ? -6.382 2.733 18.377 1.00 86.31 100 VAL A C 1
ATOM 799 O O . VAL A 1 100 ? -7.069 1.851 17.854 1.00 86.31 100 VAL A O 1
ATOM 802 N N . ASP A 1 101 ? -6.131 2.784 19.676 1.00 79.31 101 ASP A N 1
ATOM 803 C CA . ASP A 1 101 ? -6.798 1.915 20.636 1.00 79.31 101 ASP A CA 1
ATOM 804 C C . ASP A 1 101 ? -8.151 2.523 21.042 1.00 79.31 101 ASP A C 1
ATOM 806 O O . ASP A 1 101 ? -8.318 3.747 21.043 1.00 79.31 101 ASP A O 1
ATOM 810 N N . ASP A 1 102 ? -9.127 1.667 21.363 1.00 68.31 102 ASP A N 1
ATOM 811 C CA . ASP A 1 102 ? -10.496 2.053 21.750 1.00 68.31 102 ASP A CA 1
ATOM 812 C C . ASP A 1 102 ? -10.524 2.655 23.171 1.00 68.31 102 ASP A C 1
ATOM 814 O O . ASP A 1 102 ? -11.143 2.125 24.091 1.00 68.31 102 ASP A O 1
ATOM 818 N N . SER A 1 103 ? -9.805 3.759 23.368 1.00 67.12 103 SER A N 1
ATOM 819 C CA . SER A 1 103 ? -9.862 4.565 24.586 1.00 67.12 103 SER A CA 1
ATOM 820 C C . SER A 1 103 ? -10.810 5.747 24.395 1.00 67.12 103 SER A C 1
ATOM 822 O O . SER A 1 103 ? -10.952 6.270 23.292 1.00 67.12 103 SER A O 1
ATOM 824 N N . GLU A 1 104 ? -11.389 6.234 25.492 1.00 72.19 104 GLU A N 1
ATOM 825 C CA . GLU A 1 104 ? -12.234 7.444 25.580 1.00 72.19 104 GLU A CA 1
ATOM 826 C C . GLU A 1 104 ? -11.510 8.754 25.170 1.00 72.19 104 GLU A C 1
ATOM 828 O O . GLU A 1 104 ? -12.020 9.865 25.335 1.00 72.19 104 GLU A O 1
ATOM 833 N N . THR A 1 105 ? -10.294 8.641 24.638 1.00 80.56 105 THR A N 1
ATOM 834 C CA . THR A 1 105 ? -9.446 9.742 24.202 1.00 80.56 105 THR A CA 1
ATOM 835 C C . THR A 1 105 ? -9.959 10.330 22.889 1.00 80.56 105 THR A C 1
ATOM 837 O O . THR A 1 105 ? -10.292 9.624 21.939 1.00 80.56 105 THR A O 1
ATOM 840 N N . THR A 1 106 ? -10.002 11.659 22.803 1.00 82.75 106 THR A N 1
ATOM 841 C CA . THR A 1 106 ? -10.312 12.341 21.541 1.00 82.75 106 THR A CA 1
ATOM 842 C C . THR A 1 106 ? -9.055 12.444 20.680 1.00 82.75 106 THR A C 1
ATOM 844 O O . THR A 1 106 ? -8.060 13.019 21.110 1.00 82.75 106 THR A O 1
ATOM 847 N N . PHE A 1 107 ? -9.121 11.930 19.450 1.00 86.06 107 PHE A N 1
ATOM 848 C CA . PHE A 1 107 ? -8.023 11.972 18.481 1.00 86.06 107 PHE A CA 1
ATOM 849 C C . PHE A 1 107 ? -8.246 13.060 17.424 1.00 86.06 107 PHE A C 1
ATOM 851 O O . PHE A 1 107 ? -9.363 13.249 16.938 1.00 86.06 107 PHE A O 1
ATOM 858 N N . VAL A 1 108 ? -7.167 13.739 17.027 1.00 89.81 108 VAL A N 1
ATOM 859 C CA . VAL A 1 108 ? -7.142 14.661 15.883 1.00 89.81 108 VAL A CA 1
ATOM 860 C C . VAL A 1 108 ? -6.216 14.078 14.820 1.00 89.81 108 VAL A C 1
ATOM 862 O O . VAL A 1 108 ? -5.036 13.859 15.078 1.00 89.81 108 VAL A O 1
ATOM 865 N N . PHE A 1 109 ? -6.750 13.831 13.622 1.00 91.00 109 PHE A N 1
ATOM 866 C CA . PHE A 1 109 ? -5.999 13.287 12.489 1.00 91.00 109 PHE A CA 1
ATOM 867 C C . PHE A 1 109 ? -5.702 14.392 11.479 1.00 91.00 109 PHE A C 1
ATOM 869 O O . PHE A 1 109 ? -6.615 15.085 11.029 1.00 91.00 109 PHE A O 1
ATOM 876 N N . ILE A 1 110 ? -4.436 14.531 11.089 1.00 94.06 110 ILE A N 1
ATOM 877 C CA . ILE A 1 110 ? -3.990 15.501 10.085 1.00 94.06 110 ILE A CA 1
ATOM 878 C C . ILE A 1 110 ? -3.290 14.730 8.971 1.00 94.06 110 ILE A C 1
ATOM 880 O O . ILE A 1 110 ? -2.268 14.090 9.204 1.00 94.06 110 ILE A O 1
ATOM 884 N N . ALA A 1 111 ? -3.851 14.768 7.763 1.00 94.31 111 ALA A N 1
ATOM 885 C CA . ALA A 1 111 ? -3.299 14.100 6.587 1.00 94.31 111 ALA A CA 1
ATOM 886 C C . ALA A 1 111 ? -3.160 15.069 5.415 1.00 94.31 111 ALA A C 1
ATOM 888 O O . ALA A 1 111 ? -4.011 15.928 5.194 1.00 94.31 111 ALA A O 1
ATOM 889 N N . GLY A 1 112 ? -2.114 14.852 4.619 1.00 93.06 112 GLY A N 1
ATOM 890 C CA . GLY A 1 112 ? -1.907 15.499 3.329 1.00 93.06 112 GLY A CA 1
ATOM 891 C C . GLY A 1 112 ? -1.571 14.469 2.253 1.00 93.06 112 GLY A C 1
ATOM 892 O O . GLY A 1 112 ? -0.755 13.568 2.465 1.00 93.06 112 GLY A O 1
ATOM 893 N N . GLY A 1 113 ? -2.200 14.592 1.083 1.00 92.38 113 GLY A N 1
ATOM 894 C CA . GLY A 1 113 ? -1.945 13.717 -0.063 1.00 92.38 113 GLY A CA 1
ATOM 895 C C . GLY A 1 113 ? -2.117 12.229 0.267 1.00 92.38 113 GLY A C 1
ATOM 896 O O . GLY A 1 113 ? -3.124 11.823 0.839 1.00 92.38 113 GLY A O 1
ATOM 897 N N . ILE A 1 114 ? -1.119 11.406 -0.083 1.00 94.19 114 ILE A N 1
ATOM 898 C CA . ILE A 1 114 ? -1.177 9.949 0.130 1.00 94.19 114 ILE A CA 1
ATOM 899 C C . ILE A 1 114 ? -1.089 9.538 1.611 1.00 94.19 114 ILE A C 1
ATOM 901 O O . ILE A 1 114 ? -1.422 8.405 1.956 1.00 94.19 114 ILE A O 1
ATOM 905 N N . GLY A 1 115 ? -0.715 10.465 2.501 1.00 93.56 115 GLY A N 1
ATOM 906 C CA . GLY A 1 115 ? -0.673 10.244 3.949 1.00 93.56 115 GLY A CA 1
ATOM 907 C C . GLY A 1 115 ? -2.044 9.997 4.591 1.00 93.56 115 GLY A C 1
ATOM 908 O O . GLY A 1 115 ? -2.105 9.646 5.759 1.00 93.56 115 GLY A O 1
ATOM 909 N N . ILE A 1 116 ? -3.147 10.133 3.844 1.00 95.19 116 ILE A N 1
ATOM 910 C CA . ILE A 1 116 ? -4.509 9.795 4.301 1.00 95.19 116 ILE A CA 1
ATOM 911 C C . ILE A 1 116 ? -4.750 8.281 4.451 1.00 95.19 116 ILE A C 1
ATOM 913 O O . ILE A 1 116 ? -5.682 7.848 5.123 1.00 95.19 116 ILE A O 1
ATOM 917 N N . THR A 1 117 ? -3.920 7.460 3.810 1.00 96.12 117 THR A N 1
ATOM 918 C CA . THR A 1 117 ? -4.094 6.003 3.708 1.00 96.12 117 THR A CA 1
ATOM 919 C C . THR A 1 117 ? -4.182 5.247 5.043 1.00 96.12 117 THR A C 1
ATOM 921 O O . THR A 1 117 ? -5.127 4.467 5.168 1.00 96.12 117 THR A O 1
ATOM 924 N N . PRO A 1 118 ? -3.321 5.467 6.062 1.00 94.88 118 PRO A N 1
ATOM 925 C CA . PRO A 1 118 ? -3.497 4.815 7.364 1.00 94.88 118 PRO A CA 1
ATOM 926 C C . PRO A 1 118 ? -4.821 5.209 8.035 1.00 94.88 118 PRO A C 1
ATOM 928 O O . PRO A 1 118 ? -5.474 4.381 8.669 1.00 94.88 118 PRO A O 1
ATOM 931 N N . PHE A 1 119 ? -5.281 6.450 7.843 1.00 94.44 119 PHE A N 1
ATOM 932 C CA . PHE A 1 119 ? -6.534 6.925 8.434 1.00 94.44 119 PHE A CA 1
ATOM 933 C C . PHE A 1 119 ? -7.757 6.304 7.769 1.00 94.44 119 PHE A C 1
ATOM 935 O O . PHE A 1 119 ? -8.730 6.013 8.460 1.00 94.44 119 PHE A O 1
ATOM 942 N N . ARG A 1 120 ? -7.702 6.011 6.459 1.00 94.31 120 ARG A N 1
ATOM 943 C CA . ARG A 1 120 ? -8.752 5.217 5.799 1.00 94.31 120 ARG A CA 1
ATOM 944 C C . ARG A 1 120 ? -8.946 3.883 6.521 1.00 94.31 120 ARG A C 1
ATOM 946 O O . ARG A 1 120 ? -10.082 3.538 6.836 1.00 94.31 120 ARG A O 1
ATOM 953 N N . ALA A 1 121 ? -7.860 3.159 6.799 1.00 94.12 121 ALA A N 1
ATOM 954 C CA . ALA A 1 121 ? -7.939 1.878 7.495 1.00 94.12 121 ALA A CA 1
ATOM 955 C C . ALA A 1 121 ? -8.555 2.036 8.892 1.00 94.12 121 ALA A C 1
ATOM 957 O O . ALA A 1 121 ? -9.412 1.244 9.282 1.00 94.12 121 ALA A O 1
ATOM 958 N N . ILE A 1 122 ? -8.157 3.075 9.633 1.00 92.75 122 ILE A N 1
ATOM 959 C CA . ILE A 1 122 ? -8.711 3.373 10.960 1.00 92.75 122 ILE A CA 1
ATOM 960 C C . ILE A 1 122 ? -10.221 3.644 10.872 1.00 92.75 122 ILE A C 1
ATOM 962 O O . ILE A 1 122 ? -10.997 3.011 11.585 1.00 92.75 122 ILE A O 1
ATOM 966 N N . PHE A 1 123 ? -10.660 4.530 9.973 1.00 91.38 123 PHE A N 1
ATOM 967 C CA . PHE A 1 123 ? -12.071 4.915 9.833 1.00 91.38 123 PHE A CA 1
ATOM 968 C C . PHE A 1 123 ? -12.969 3.817 9.259 1.00 91.38 123 PHE A C 1
ATOM 970 O O . PHE A 1 123 ? -14.181 3.838 9.476 1.00 91.38 123 PHE A O 1
ATOM 977 N N . ALA A 1 124 ? -12.400 2.850 8.541 1.00 90.50 124 ALA A N 1
ATOM 978 C CA . ALA A 1 124 ? -13.139 1.693 8.056 1.00 90.50 124 ALA A CA 1
ATOM 979 C C . ALA A 1 124 ? -13.502 0.705 9.184 1.00 90.50 124 ALA A C 1
ATOM 981 O O . ALA A 1 124 ? -14.342 -0.162 8.973 1.00 90.50 124 ALA A O 1
ATOM 982 N N . ARG A 1 125 ? -12.934 0.818 10.397 1.00 86.25 125 ARG A N 1
ATOM 983 C CA . ARG A 1 125 ? -13.283 -0.071 11.521 1.00 86.25 125 ARG A CA 1
ATOM 984 C C . ARG A 1 125 ? -14.775 0.040 11.906 1.00 86.25 125 ARG A C 1
ATOM 986 O O . ARG A 1 125 ? -15.259 1.152 12.129 1.00 86.25 125 ARG A O 1
ATOM 993 N N . PRO A 1 126 ? -15.477 -1.088 12.134 1.00 74.00 126 PRO A N 1
ATOM 994 C CA . PRO A 1 126 ? -16.915 -1.103 12.436 1.00 74.00 126 PRO A CA 1
ATOM 995 C C . PRO A 1 126 ? -17.340 -0.462 13.782 1.00 74.00 126 PRO A C 1
ATOM 997 O O . PRO A 1 126 ? -18.538 -0.308 14.020 1.00 74.00 126 PRO A O 1
ATOM 1000 N N . GLY A 1 127 ? -16.402 -0.043 14.645 1.00 67.19 127 GLY A N 1
ATOM 1001 C CA . GLY A 1 127 ? -16.676 0.681 15.903 1.00 67.19 127 GLY A CA 1
ATOM 1002 C C . GLY A 1 127 ? -16.634 2.216 15.795 1.00 67.19 127 GLY A C 1
ATOM 1003 O O . GLY A 1 127 ? -17.482 2.902 16.362 1.00 67.19 127 GLY A O 1
ATOM 1004 N N . LEU A 1 128 ? -15.719 2.773 14.991 1.00 61.28 128 LEU A N 1
ATOM 1005 C CA . LEU A 1 128 ? -15.546 4.229 14.828 1.00 61.28 128 LEU A CA 1
ATOM 1006 C C . LEU A 1 128 ? -16.714 4.892 14.076 1.00 61.28 128 LEU A C 1
ATOM 1008 O O . LEU A 1 128 ? -17.079 6.041 14.348 1.00 61.28 128 LEU A O 1
ATOM 1012 N N . GLN A 1 129 ? -17.342 4.162 13.153 1.00 54.72 129 GLN A N 1
ATOM 1013 C CA . GLN A 1 129 ? -18.500 4.654 12.397 1.00 54.72 129 GLN A CA 1
ATOM 1014 C C . GLN A 1 129 ? -19.764 4.772 13.260 1.00 54.72 129 GLN A C 1
ATOM 1016 O O . GLN A 1 129 ? -20.596 5.651 13.035 1.00 54.72 129 GLN A O 1
ATOM 1021 N N . GLN A 1 130 ? -19.910 3.926 14.283 1.00 53.50 130 GLN A N 1
ATOM 1022 C CA . GLN A 1 130 ? -21.083 3.966 15.156 1.00 53.50 130 GLN A CA 1
ATOM 1023 C C . GLN A 1 130 ? -21.032 5.156 16.115 1.00 53.50 130 GLN A C 1
ATOM 1025 O O . GLN A 1 130 ? -22.051 5.810 16.330 1.00 53.50 130 GLN A O 1
ATOM 1030 N N . GLU A 1 131 ? -19.856 5.482 16.651 1.00 56.84 131 GLU A N 1
ATOM 1031 C CA . GLU A 1 131 ? -19.685 6.593 17.593 1.00 56.84 131 GLU A CA 1
ATOM 1032 C C . GLU A 1 131 ? -19.896 7.957 16.915 1.00 56.84 131 GLU A C 1
ATOM 1034 O O . GLU A 1 131 ? -20.586 8.836 17.437 1.00 56.84 131 GLU A O 1
ATOM 1039 N N . THR A 1 132 ? -19.391 8.113 15.687 1.00 55.91 132 THR A N 1
ATOM 1040 C CA . THR A 1 132 ? -19.629 9.307 14.859 1.00 55.91 132 THR A CA 1
ATOM 1041 C C . THR A 1 132 ? -21.096 9.444 14.459 1.00 55.91 132 THR A C 1
ATOM 1043 O O . THR A 1 132 ? -21.656 10.537 14.578 1.00 55.91 132 THR A O 1
ATOM 1046 N N . ALA A 1 133 ? -21.764 8.354 14.066 1.00 57.59 133 ALA A N 1
ATOM 1047 C CA . ALA A 1 133 ? -23.196 8.368 13.767 1.00 57.59 133 ALA A CA 1
ATOM 1048 C C . ALA A 1 133 ? -24.046 8.722 15.001 1.00 57.59 133 ALA A C 1
ATOM 1050 O O . ALA A 1 133 ? -24.950 9.556 14.905 1.00 57.59 133 ALA A O 1
ATOM 1051 N N . LYS A 1 134 ? -23.726 8.163 16.177 1.00 57.28 134 LYS A N 1
ATOM 1052 C CA . LYS A 1 134 ? -24.395 8.470 17.454 1.00 57.28 134 LYS A CA 1
ATOM 1053 C C . LYS A 1 134 ? -24.192 9.926 17.869 1.00 57.28 134 LYS A C 1
ATOM 1055 O O . LYS A 1 134 ? -25.166 10.596 18.215 1.00 57.28 134 LYS A O 1
ATOM 1060 N N . ARG A 1 135 ? -22.966 10.457 17.780 1.00 58.84 135 ARG A N 1
ATOM 1061 C CA . ARG A 1 135 ? -22.665 11.869 18.081 1.00 58.84 135 ARG A CA 1
ATOM 1062 C C . ARG A 1 135 ? -23.326 12.823 17.086 1.00 58.84 135 ARG A C 1
ATOM 1064 O O . ARG A 1 135 ? -23.928 13.805 17.510 1.00 58.84 135 ARG A O 1
ATOM 1071 N N . ALA A 1 136 ? -23.323 12.509 15.791 1.00 59.25 136 ALA A N 1
ATOM 1072 C CA . ALA A 1 136 ? -24.031 13.292 14.777 1.00 59.25 136 ALA A CA 1
ATOM 1073 C C . ALA A 1 136 ? -25.560 13.248 14.960 1.00 59.25 136 ALA A C 1
ATOM 1075 O O . ALA A 1 136 ? -26.242 14.245 14.723 1.00 59.25 136 ALA A O 1
ATOM 1076 N N . ALA A 1 137 ? -26.120 12.117 15.395 1.00 60.31 137 ALA A N 1
ATOM 1077 C CA . ALA A 1 137 ? -27.536 11.999 15.741 1.00 60.31 137 ALA A CA 1
ATOM 1078 C C . ALA A 1 137 ? -27.881 12.762 17.033 1.00 60.31 137 ALA A C 1
ATOM 1080 O O . ALA A 1 137 ? -28.927 13.407 17.103 1.00 60.31 137 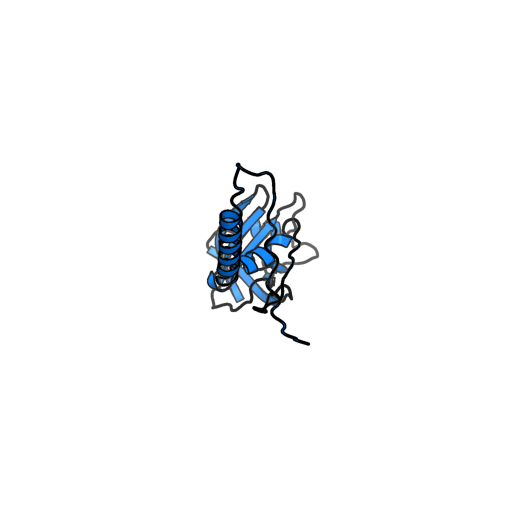ALA A O 1
ATOM 1081 N N . SER A 1 138 ? -26.991 12.744 18.029 1.00 58.00 138 SER A N 1
ATOM 1082 C CA . SER A 1 138 ? -27.121 13.518 19.268 1.00 58.00 138 SER A CA 1
ATOM 1083 C C . SER A 1 138 ? -27.069 15.023 18.997 1.00 58.00 138 SER A C 1
ATOM 1085 O O . SER A 1 138 ? -27.943 15.753 19.453 1.00 58.00 138 SER A O 1
ATOM 1087 N N . LEU A 1 139 ? -26.135 15.482 18.156 1.00 59.03 139 LEU A N 1
ATOM 1088 C CA . LEU A 1 139 ? -26.052 16.876 17.713 1.00 59.03 139 LEU A CA 1
ATOM 1089 C C . LEU A 1 139 ? -27.283 17.295 16.907 1.00 59.03 139 LEU A C 1
ATOM 1091 O O . LEU A 1 139 ? -27.796 18.381 17.138 1.00 59.03 139 LEU A O 1
ATOM 1095 N N . ARG A 1 140 ? -27.822 16.433 16.031 1.00 58.91 140 ARG A N 1
ATOM 1096 C CA . ARG A 1 140 ? -29.091 16.693 15.324 1.00 58.91 140 ARG A CA 1
ATOM 1097 C C . ARG A 1 140 ? -30.286 16.794 16.274 1.00 58.91 140 ARG A C 1
ATOM 1099 O O . ARG A 1 140 ? -31.082 17.718 16.131 1.00 58.91 140 ARG A O 1
ATOM 1106 N N . LYS A 1 141 ? -30.397 15.906 17.270 1.00 57.50 141 LYS A N 1
ATOM 1107 C CA . LYS A 1 141 ? -31.427 15.995 18.326 1.00 57.50 141 LYS A CA 1
ATOM 1108 C C . LYS A 1 141 ? -31.263 17.251 19.179 1.00 57.50 141 LYS A C 1
ATOM 1110 O O . LYS A 1 141 ? -32.254 17.889 19.520 1.00 57.50 141 LYS A O 1
ATOM 1115 N N . TRP A 1 142 ? -30.027 17.618 19.510 1.00 59.09 142 TRP A N 1
ATOM 1116 C CA . TRP A 1 142 ? -29.713 18.850 20.226 1.00 59.09 142 TRP A CA 1
ATOM 1117 C C . TRP A 1 142 ? -30.128 20.073 19.396 1.00 59.09 142 TRP A C 1
ATOM 1119 O O . TRP A 1 142 ? -30.859 20.918 19.895 1.00 59.09 142 TRP A O 1
ATOM 1129 N N . TRP A 1 143 ? -29.800 20.109 18.103 1.00 52.06 143 TRP A N 1
ATOM 1130 C CA . TRP A 1 143 ? -30.182 21.188 17.185 1.00 52.06 143 TRP A CA 1
ATOM 1131 C C . TRP A 1 143 ? -31.703 21.314 16.994 1.00 52.06 143 TRP A C 1
ATOM 1133 O O . TRP A 1 143 ? -32.237 22.417 17.043 1.00 52.06 143 TRP A O 1
ATOM 1143 N N . GLN A 1 144 ? -32.430 20.199 16.861 1.00 56.66 144 GLN A N 1
ATOM 1144 C CA . GLN A 1 144 ? -33.902 20.196 16.788 1.00 56.66 144 GLN A CA 1
ATOM 1145 C C . GLN A 1 144 ? -34.559 20.730 18.068 1.00 56.66 144 GLN A C 1
ATOM 1147 O O . GLN A 1 144 ? -35.618 21.350 18.020 1.00 56.66 144 GLN A O 1
ATOM 1152 N N . ARG A 1 145 ? -33.909 20.533 19.216 1.00 56.31 145 ARG A N 1
ATOM 1153 C CA . ARG A 1 145 ? -34.342 21.043 20.523 1.00 56.31 145 ARG A CA 1
ATOM 1154 C C . ARG A 1 145 ? -34.013 22.531 20.723 1.00 56.31 145 ARG A C 1
ATOM 1156 O O . ARG A 1 145 ? -34.539 23.148 21.644 1.00 56.31 145 ARG A O 1
ATOM 1163 N N . PHE A 1 146 ? -33.207 23.105 19.828 1.00 46.75 146 PHE A N 1
ATOM 1164 C CA . PHE A 1 146 ? -32.917 24.533 19.678 1.00 46.75 146 PHE A CA 1
ATOM 1165 C C . PHE A 1 146 ? -33.676 25.158 18.492 1.00 46.75 146 PHE A C 1
ATOM 1167 O O . PHE A 1 146 ? -33.195 26.100 17.863 1.00 46.75 146 PHE A O 1
ATOM 1174 N N . SER A 1 147 ? -34.890 24.683 18.183 1.00 45.41 147 SER A N 1
ATOM 1175 C CA . SER A 1 147 ? -35.780 25.408 17.275 1.00 45.41 147 SER A CA 1
ATOM 1176 C C . SER A 1 147 ? -36.050 26.807 17.839 1.00 45.41 147 SER A C 1
ATOM 1178 O O . SER A 1 147 ? -36.746 26.967 18.845 1.00 45.41 147 SER A O 1
ATOM 1180 N N . VAL A 1 148 ? -35.476 27.825 17.200 1.00 47.41 148 VAL A N 1
ATOM 1181 C CA . VAL A 1 148 ? -35.741 29.234 17.490 1.00 47.41 148 VAL A CA 1
ATOM 1182 C C . VAL A 1 148 ? -37.245 29.473 17.346 1.00 47.41 148 VAL A C 1
ATOM 1184 O O . VAL A 1 148 ? -37.793 29.410 16.245 1.00 47.41 148 VAL A O 1
ATOM 1187 N N . SER A 1 149 ? -37.928 29.754 18.459 1.00 41.72 149 SER A N 1
ATOM 1188 C CA . SER A 1 149 ? -39.265 30.346 18.420 1.00 41.72 149 SER A CA 1
ATOM 1189 C C . SER A 1 149 ? -39.147 31.700 17.722 1.00 41.72 149 SER A C 1
ATOM 1191 O O . SER A 1 149 ? -38.601 32.648 18.283 1.00 41.72 149 SER A O 1
ATOM 1193 N N . LYS A 1 150 ? -39.660 31.805 16.492 1.00 44.62 150 LYS A N 1
ATOM 1194 C CA . LYS A 1 150 ? -39.663 33.047 15.700 1.00 44.62 150 LYS A CA 1
ATOM 1195 C C . LYS A 1 150 ? -40.492 34.195 16.317 1.00 44.62 150 LYS A C 1
ATOM 1197 O O . LYS A 1 150 ? -40.651 35.217 15.665 1.00 44.62 150 LYS A O 1
ATOM 1202 N N . ARG A 1 151 ? -41.046 34.064 17.533 1.00 41.97 151 ARG A N 1
ATOM 1203 C CA . ARG A 1 151 ? -41.956 35.072 18.120 1.00 41.97 151 ARG A CA 1
ATOM 1204 C C . ARG A 1 151 ? -41.358 36.000 19.168 1.00 41.97 151 ARG A C 1
ATOM 1206 O O . ARG A 1 151 ? -41.978 37.004 19.480 1.00 41.97 151 ARG A O 1
ATOM 1213 N N . THR A 1 152 ? -40.173 35.729 19.693 1.00 46.03 152 THR A N 1
ATOM 1214 C CA . THR A 1 152 ? -39.555 36.602 20.699 1.00 46.03 152 THR A CA 1
ATOM 1215 C C . THR A 1 152 ? -38.053 36.502 20.527 1.00 46.03 152 THR A C 1
ATOM 1217 O O . THR A 1 152 ? -37.503 35.433 20.779 1.00 46.03 152 THR A O 1
ATOM 1220 N N . GLY A 1 153 ? -37.394 37.565 20.066 1.00 39.81 153 GLY A N 1
ATOM 1221 C CA . GLY A 1 153 ? -35.944 37.632 19.840 1.00 39.81 153 GLY A CA 1
ATOM 1222 C C . GLY A 1 153 ? -35.102 37.529 21.119 1.00 39.81 153 GLY A C 1
ATOM 1223 O O . GLY A 1 153 ? -34.311 38.415 21.409 1.00 39.81 153 GLY A O 1
ATOM 1224 N N . CYS A 1 154 ? -35.258 36.450 21.885 1.00 37.91 154 CYS A N 1
ATOM 1225 C CA . CYS A 1 154 ? -34.464 36.121 23.059 1.00 37.91 154 CYS A CA 1
ATOM 1226 C C . CYS A 1 154 ? -33.968 34.678 22.953 1.00 37.91 154 CYS A C 1
ATOM 1228 O O . CYS A 1 154 ? -34.746 33.722 22.983 1.00 37.91 154 CYS A O 1
ATOM 1230 N N . ILE A 1 155 ? -32.646 34.523 22.900 1.00 44.53 155 ILE A N 1
ATOM 1231 C CA . ILE A 1 155 ? -31.972 33.236 23.066 1.00 44.53 155 ILE A CA 1
ATOM 1232 C C . ILE A 1 155 ? -32.050 32.873 24.555 1.00 44.53 155 ILE A C 1
ATOM 1234 O O . ILE A 1 155 ? -31.296 33.404 25.370 1.00 44.53 155 ILE A O 1
ATOM 1238 N N . LYS A 1 156 ? -32.962 31.974 24.943 1.00 42.28 156 LYS A N 1
ATOM 1239 C CA . LYS A 1 156 ? -32.947 31.396 26.296 1.00 42.28 156 LYS A CA 1
ATOM 1240 C C . LYS A 1 156 ? -31.781 30.405 26.391 1.00 42.28 156 LYS A C 1
ATOM 1242 O O . LYS A 1 156 ? -31.861 29.303 25.855 1.00 42.28 156 LYS A O 1
ATOM 1247 N N . ARG A 1 157 ? -30.693 30.785 27.072 1.00 40.31 157 ARG A N 1
ATOM 1248 C CA . ARG A 1 157 ? -29.655 29.832 27.501 1.00 40.31 157 ARG A CA 1
ATOM 1249 C C . ARG A 1 157 ? -30.248 28.920 28.576 1.00 40.31 157 ARG A C 1
ATOM 1251 O O . ARG A 1 157 ? -30.655 29.398 29.629 1.00 40.31 157 ARG A O 1
ATOM 1258 N N . ALA A 1 158 ? -30.276 27.615 28.327 1.00 44.12 158 ALA A N 1
ATOM 1259 C CA . ALA A 1 158 ? -30.499 26.627 29.376 1.00 44.12 158 ALA A CA 1
ATOM 1260 C C . ALA A 1 158 ? -29.161 26.378 30.092 1.00 44.12 158 ALA A C 1
ATOM 1262 O O . ALA A 1 158 ? -28.279 25.721 29.545 1.00 44.12 158 ALA A O 1
ATOM 1263 N N . ALA A 1 159 ? -28.987 26.949 31.284 1.00 37.34 159 ALA A N 1
ATOM 1264 C CA . ALA A 1 159 ? -27.876 26.605 32.170 1.00 37.34 159 ALA A CA 1
ATOM 1265 C C . ALA A 1 159 ? -28.120 25.222 32.814 1.00 37.34 159 ALA A C 1
ATOM 1267 O O . ALA A 1 159 ? -29.274 24.893 33.113 1.00 37.34 159 ALA A O 1
ATOM 1268 N N . PRO A 1 160 ? -27.078 24.404 33.053 1.00 39.56 160 PRO A N 1
ATOM 1269 C CA . PRO A 1 160 ? -27.229 23.162 33.789 1.00 39.56 160 PRO A CA 1
ATOM 1270 C C . PRO A 1 160 ? -27.466 23.458 35.275 1.00 39.56 160 PRO A C 1
ATOM 1272 O O . PRO A 1 160 ? -26.810 24.293 35.896 1.00 39.56 160 PRO A O 1
ATOM 1275 N N . ARG A 1 161 ? -28.455 22.760 35.827 1.00 34.31 161 ARG A N 1
ATOM 1276 C CA . ARG A 1 161 ? -28.919 22.838 37.210 1.00 34.31 161 ARG A 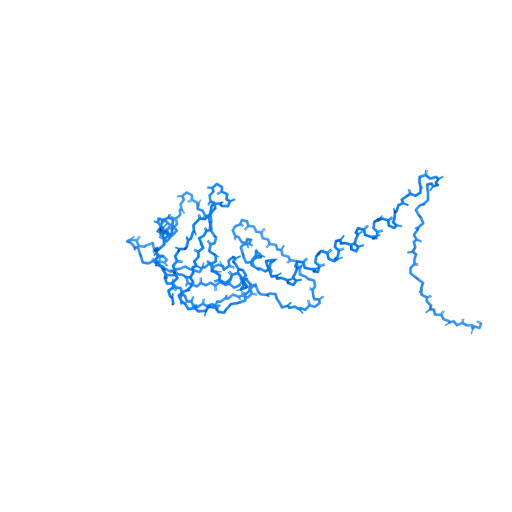CA 1
ATOM 1277 C C . ARG A 1 161 ? -27.847 22.247 38.136 1.00 34.31 161 ARG A C 1
ATOM 1279 O O . ARG A 1 161 ? -27.817 21.038 38.332 1.00 34.31 161 ARG A O 1
ATOM 1286 N N . VAL A 1 162 ? -26.979 23.083 38.704 1.00 38.16 162 VAL A N 1
ATOM 1287 C CA . VAL A 1 162 ? -26.168 22.694 39.867 1.00 38.16 162 VAL A CA 1
ATOM 1288 C C . VAL A 1 162 ? -27.113 22.634 41.065 1.00 38.16 162 VAL A C 1
ATOM 1290 O O . VAL A 1 162 ? -27.539 23.656 41.597 1.00 38.16 162 VAL A O 1
ATOM 1293 N N . GLN A 1 163 ? -27.507 21.422 41.451 1.00 45.41 163 GLN A N 1
ATOM 1294 C CA . GLN A 1 163 ? -28.020 21.170 42.789 1.00 45.41 163 GLN A CA 1
ATOM 1295 C C . GLN A 1 163 ? -26.834 21.257 43.745 1.00 45.41 163 GLN A C 1
ATOM 1297 O O . GLN A 1 163 ? -25.987 20.373 43.740 1.00 45.41 163 GLN A O 1
ATOM 1302 N N . ASN A 1 164 ? -26.792 22.285 44.588 1.00 33.03 164 ASN A N 1
ATOM 1303 C CA . ASN A 1 164 ? -26.232 22.104 45.917 1.00 33.03 164 ASN A CA 1
ATOM 1304 C C . ASN A 1 164 ? -27.021 22.919 46.937 1.00 33.03 164 ASN A C 1
ATOM 1306 O O . ASN A 1 164 ? -27.211 24.126 46.810 1.00 33.03 164 ASN A O 1
ATOM 1310 N N . ARG A 1 165 ? -27.532 22.175 47.919 1.00 39.66 165 ARG A N 1
ATOM 1311 C CA . ARG A 1 165 ? -28.130 22.658 49.158 1.00 39.66 165 ARG A CA 1
ATOM 1312 C C . ARG A 1 165 ? -27.088 23.469 49.917 1.00 39.66 165 ARG A C 1
ATOM 1314 O O . ARG A 1 165 ? -25.963 23.000 50.032 1.00 39.66 165 ARG A O 1
ATOM 1321 N N . LEU A 1 166 ? -27.508 24.560 50.544 1.00 33.72 166 LEU A N 1
ATOM 1322 C CA . LEU A 1 166 ? -27.233 24.802 51.961 1.00 33.72 166 LEU A CA 1
ATOM 1323 C C . LEU A 1 166 ? -28.117 25.952 52.448 1.00 33.72 166 LEU A C 1
ATOM 1325 O O . LEU A 1 166 ? -27.947 27.103 52.064 1.00 33.72 166 LEU A O 1
ATOM 1329 N N . CYS A 1 167 ? -29.097 25.590 53.275 1.00 33.97 167 CYS A N 1
ATOM 1330 C CA . CYS A 1 167 ? -29.749 26.500 54.201 1.00 33.97 167 CYS A CA 1
ATOM 1331 C C . CYS A 1 167 ? -28.759 26.849 55.318 1.00 33.97 167 CYS A C 1
ATOM 1333 O O . CYS A 1 167 ? -28.292 25.939 56.007 1.00 33.97 167 CYS A O 1
ATOM 1335 N N . ARG A 1 168 ? -28.507 28.138 55.532 1.00 37.06 168 ARG A N 1
ATOM 1336 C CA . ARG A 1 168 ? -28.845 28.870 56.762 1.00 37.06 168 ARG A CA 1
ATOM 1337 C C . ARG A 1 168 ? -28.751 30.364 56.496 1.00 37.06 168 ARG A C 1
ATOM 1339 O O . ARG A 1 168 ? -27.813 30.757 55.773 1.00 37.06 168 ARG A O 1
#